Protein AF-A0A559TT51-F1 (afdb_monomer_lite)

Foldseek 3Di:
DDLCLPPPVNLLVLLLVLLVVLLPDPVLVVLVVVLPPQDDSVNLSVVCSVCVVVLLVQLVVLSVLLSQLVVLVVVVVVVVVVVVVDDDDDDDDDDDDDDDDDPPPPPPVVPVVPVVPPDDDDDPDDDRPDSVVSVVSSSVCSNPVGSNVSSSVVSVVRVVVVVVVVVVVVPDDPPPDDD

Secondary structure (DSSP, 8-state):
-------HHHHHHHHHHHHHHHHTSHHHHHHHHHTTTT--HHHHHHHHHHTHHHHHHTTHHHHHHHHHHHHHHHHHHHHHHHHHH--S---------------TTS-SSGGGGTGGG-S-----S-----HHHHHHHHHHHIIIIIIHHHHHHHHHHHHHHHHHHHHHHHSPPP-----

pLDDT: mean 78.16, std 20.3, range [36.91, 98.31]

Structure (mmCIF, N/CA/C/O backbone):
data_AF-A0A559TT51-F1
#
_entry.id   AF-A0A559TT51-F1
#
loop_
_atom_site.group_PDB
_atom_site.id
_atom_site.type_symbol
_atom_site.label_atom_id
_atom_site.label_alt_id
_atom_site.label_comp_id
_atom_site.label_asym_id
_atom_site.label_entity_id
_atom_site.label_seq_id
_atom_site.pdbx_PDB_ins_code
_atom_site.Cartn_x
_atom_site.Cartn_y
_atom_site.Cartn_z
_atom_site.occupancy
_atom_site.B_iso_or_equiv
_atom_site.auth_seq_id
_atom_site.auth_comp_id
_atom_site.auth_asym_id
_atom_site.auth_atom_id
_atom_site.pdbx_PDB_model_num
ATOM 1 N N . MET A 1 1 ? 18.971 -18.697 -19.018 1.00 36.91 1 MET A N 1
ATOM 2 C CA . MET A 1 1 ? 19.198 -17.467 -18.229 1.00 36.91 1 MET A CA 1
ATOM 3 C C . MET A 1 1 ? 17.839 -16.832 -17.984 1.00 36.91 1 MET A C 1
ATOM 5 O O . MET A 1 1 ? 17.031 -16.783 -18.902 1.00 36.91 1 MET A O 1
ATOM 9 N N . THR A 1 2 ? 17.516 -16.545 -16.729 1.00 42.34 2 THR A N 1
ATOM 10 C CA . THR A 1 2 ? 16.145 -16.339 -16.246 1.00 42.34 2 THR A CA 1
ATOM 11 C C . THR A 1 2 ? 15.664 -14.924 -16.568 1.00 42.34 2 THR A C 1
ATOM 13 O O . THR A 1 2 ? 16.212 -13.962 -16.047 1.00 42.34 2 THR A O 1
ATOM 16 N N . ARG A 1 3 ? 14.637 -14.827 -17.421 1.00 48.62 3 ARG A N 1
ATOM 17 C CA . ARG A 1 3 ? 13.826 -13.634 -17.720 1.00 48.62 3 ARG A CA 1
ATOM 18 C C . ARG A 1 3 ? 13.416 -12.950 -16.415 1.00 48.62 3 ARG A C 1
ATOM 20 O O . ARG A 1 3 ? 12.519 -13.449 -15.735 1.00 48.62 3 ARG A O 1
ATOM 27 N N . ALA A 1 4 ? 14.065 -11.862 -16.021 1.00 52.34 4 ALA A N 1
ATOM 28 C CA . ALA A 1 4 ? 13.957 -11.385 -14.648 1.00 52.34 4 ALA A CA 1
ATOM 29 C C . ALA A 1 4 ? 12.873 -10.318 -14.499 1.00 52.34 4 ALA A C 1
ATOM 31 O O . ALA A 1 4 ? 13.119 -9.261 -13.933 1.00 52.34 4 ALA A O 1
ATOM 32 N N . GLY A 1 5 ? 11.640 -10.662 -14.921 1.00 57.91 5 GLY A N 1
ATOM 33 C CA . GLY A 1 5 ? 10.394 -10.242 -14.252 1.00 57.91 5 GLY A CA 1
ATOM 34 C C . GLY A 1 5 ? 10.605 -10.052 -12.745 1.00 57.91 5 GLY A C 1
ATOM 35 O O . GLY A 1 5 ? 11.325 -10.892 -12.200 1.00 57.91 5 GLY A O 1
ATOM 36 N N . PRO A 1 6 ? 10.024 -9.058 -12.025 1.00 60.56 6 PRO A N 1
ATOM 37 C CA . PRO A 1 6 ? 10.197 -9.073 -10.597 1.00 60.56 6 PRO A CA 1
ATOM 38 C C . PRO A 1 6 ? 9.433 -10.306 -10.151 1.00 60.56 6 PRO A C 1
ATOM 40 O O . PRO A 1 6 ? 8.234 -10.469 -10.399 1.00 60.56 6 PRO A O 1
ATOM 43 N N . SER A 1 7 ? 10.188 -11.258 -9.636 1.00 70.00 7 SER A N 1
ATOM 44 C CA . SER A 1 7 ? 9.620 -12.517 -9.211 1.00 70.00 7 SER A CA 1
ATOM 45 C C . SER A 1 7 ? 8.587 -12.222 -8.114 1.00 70.00 7 SER A C 1
ATOM 47 O O . SER A 1 7 ? 8.662 -11.190 -7.444 1.00 70.00 7 SER A O 1
ATOM 49 N N . VAL A 1 8 ? 7.607 -13.105 -7.903 1.00 77.12 8 VAL A N 1
ATOM 50 C CA . VAL A 1 8 ? 6.688 -12.984 -6.753 1.00 77.12 8 VAL A CA 1
ATOM 51 C C . VAL A 1 8 ? 7.449 -12.681 -5.437 1.00 77.12 8 VAL A C 1
ATOM 53 O O . VAL A 1 8 ? 6.980 -11.829 -4.680 1.00 77.12 8 VAL A O 1
ATOM 56 N N . PRO A 1 9 ? 8.645 -13.263 -5.190 1.00 83.88 9 PRO A N 1
ATOM 57 C CA . PRO A 1 9 ? 9.550 -12.835 -4.120 1.00 83.88 9 PRO A CA 1
ATOM 58 C C . PRO A 1 9 ? 9.958 -11.355 -4.143 1.00 83.88 9 PRO A C 1
ATOM 60 O O . PRO A 1 9 ? 9.898 -10.700 -3.107 1.00 83.88 9 PRO A O 1
ATOM 63 N N . GLU A 1 10 ? 10.346 -10.796 -5.291 1.00 85.50 10 GLU A N 1
ATOM 64 C CA . GLU A 1 10 ? 10.719 -9.378 -5.392 1.00 85.50 10 GLU A CA 1
ATOM 65 C C . GLU A 1 10 ? 9.527 -8.461 -5.098 1.00 85.50 10 GLU A C 1
ATOM 67 O O . GLU A 1 10 ? 9.652 -7.520 -4.312 1.00 85.50 10 GLU A O 1
ATOM 72 N N . THR A 1 11 ? 8.354 -8.752 -5.670 1.00 89.69 11 THR A N 1
ATOM 73 C CA . THR A 1 11 ? 7.130 -7.996 -5.367 1.00 89.69 11 THR A CA 1
ATOM 74 C C . THR A 1 11 ? 6.783 -8.076 -3.881 1.00 89.69 11 THR A C 1
ATOM 76 O O . THR A 1 11 ? 6.366 -7.074 -3.307 1.00 89.69 11 THR A O 1
ATOM 79 N N . ALA A 1 12 ? 6.993 -9.228 -3.236 1.00 92.19 12 ALA A N 1
ATOM 80 C CA . ALA A 1 12 ? 6.783 -9.377 -1.800 1.00 92.19 12 ALA A CA 1
ATOM 81 C C . ALA A 1 12 ? 7.750 -8.512 -0.975 1.00 92.19 12 ALA A C 1
ATOM 83 O O . ALA A 1 12 ? 7.300 -7.822 -0.068 1.00 92.19 12 ALA A O 1
ATOM 84 N N . VAL A 1 13 ? 9.042 -8.485 -1.313 1.00 94.62 13 VAL A N 1
ATOM 85 C CA . VAL A 1 13 ? 10.039 -7.658 -0.606 1.00 94.62 13 VAL A CA 1
ATOM 86 C C . VAL A 1 13 ? 9.738 -6.166 -0.750 1.00 94.62 13 VAL A C 1
ATOM 88 O O . VAL A 1 13 ? 9.800 -5.422 0.228 1.00 94.62 13 VAL A O 1
ATOM 91 N N . VAL A 1 14 ? 9.386 -5.718 -1.958 1.00 95.31 14 VAL A N 1
ATOM 92 C CA . VAL A 1 14 ? 8.978 -4.325 -2.195 1.00 95.31 14 VAL A CA 1
ATOM 93 C C . VAL A 1 14 ? 7.721 -3.991 -1.400 1.00 95.31 14 VAL A C 1
ATOM 95 O O . VAL A 1 14 ? 7.678 -2.959 -0.736 1.00 95.31 14 VAL A O 1
ATOM 98 N N . PHE A 1 15 ? 6.726 -4.877 -1.422 1.00 96.94 15 PHE A N 1
ATOM 99 C CA . PHE A 1 15 ? 5.490 -4.698 -0.673 1.00 96.94 15 PHE A CA 1
ATOM 100 C C . PHE A 1 15 ? 5.734 -4.576 0.835 1.00 96.94 15 PHE A C 1
ATOM 102 O O . PHE A 1 15 ? 5.225 -3.639 1.435 1.00 96.94 15 PHE A O 1
ATOM 109 N N . GLU A 1 16 ? 6.519 -5.472 1.442 1.00 96.94 16 GLU A N 1
ATOM 110 C CA . GLU A 1 16 ? 6.824 -5.423 2.882 1.00 96.94 16 GLU A CA 1
ATOM 111 C C . GLU A 1 16 ? 7.526 -4.114 3.259 1.00 96.94 16 GLU A C 1
ATOM 113 O O . GLU A 1 16 ? 7.123 -3.457 4.214 1.00 96.94 16 GLU A O 1
ATOM 118 N N . ARG A 1 17 ? 8.508 -3.673 2.459 1.00 97.62 17 ARG A N 1
ATOM 119 C CA . ARG A 1 17 ? 9.187 -2.387 2.678 1.00 97.62 17 ARG A CA 1
ATOM 120 C C . ARG A 1 17 ? 8.209 -1.211 2.635 1.00 97.62 17 ARG A C 1
ATOM 122 O O . ARG A 1 17 ? 8.264 -0.336 3.495 1.00 97.62 17 ARG A O 1
ATOM 129 N N . LEU A 1 18 ? 7.332 -1.169 1.632 1.00 98.19 18 LEU A N 1
ATOM 130 C CA . LEU A 1 18 ? 6.350 -0.090 1.488 1.00 98.19 18 LEU A CA 1
ATOM 131 C C . LEU A 1 18 ? 5.264 -0.155 2.568 1.00 98.19 18 LEU A C 1
ATOM 133 O O . LEU A 1 18 ? 4.805 0.885 3.030 1.00 98.19 18 LEU A O 1
ATOM 137 N N . LEU A 1 19 ? 4.882 -1.356 3.005 1.00 98.31 19 LEU A N 1
ATOM 138 C CA . LEU A 1 19 ? 3.991 -1.562 4.142 1.00 98.31 19 LEU A CA 1
ATOM 139 C C . LEU A 1 19 ? 4.618 -1.020 5.427 1.00 98.31 19 LEU A C 1
ATOM 141 O O . LEU A 1 19 ? 3.962 -0.279 6.153 1.00 98.31 19 LEU A O 1
ATOM 145 N N . ASP A 1 20 ? 5.889 -1.323 5.681 1.00 98.12 20 ASP A N 1
ATOM 146 C CA . ASP A 1 20 ? 6.625 -0.789 6.826 1.00 98.12 20 ASP A CA 1
ATOM 147 C C . ASP A 1 20 ? 6.741 0.732 6.783 1.00 98.12 20 ASP A C 1
ATOM 149 O O . ASP A 1 20 ? 6.520 1.404 7.793 1.00 98.12 20 ASP A O 1
ATOM 153 N N . GLN A 1 21 ? 7.023 1.293 5.610 1.00 98.19 21 GLN A N 1
ATOM 154 C CA . GLN A 1 21 ? 7.020 2.737 5.407 1.00 98.19 21 GLN A CA 1
ATOM 155 C C . GLN A 1 21 ? 5.638 3.343 5.699 1.00 98.19 21 GLN A C 1
ATOM 157 O O . GLN A 1 21 ? 5.543 4.326 6.431 1.00 98.19 21 GLN A O 1
ATOM 162 N N . ALA A 1 22 ? 4.563 2.747 5.179 1.00 97.94 22 ALA A N 1
ATOM 163 C CA . ALA A 1 22 ? 3.201 3.233 5.377 1.00 97.94 22 ALA A CA 1
ATOM 164 C C . ALA A 1 22 ? 2.750 3.140 6.841 1.00 97.94 22 ALA A C 1
ATOM 166 O O . ALA A 1 22 ? 2.156 4.086 7.355 1.00 97.94 22 ALA A O 1
ATOM 167 N N . LEU A 1 23 ? 3.073 2.047 7.539 1.00 97.31 23 LEU A N 1
ATOM 168 C CA . LEU A 1 23 ? 2.764 1.871 8.962 1.00 97.31 23 LEU A CA 1
ATOM 169 C C . LEU A 1 23 ? 3.494 2.885 9.858 1.00 97.31 23 LEU A C 1
ATOM 171 O O . LEU A 1 23 ? 3.036 3.147 10.965 1.00 97.31 23 LEU A O 1
ATOM 175 N N . ASN A 1 24 ? 4.614 3.448 9.393 1.00 97.00 24 ASN A N 1
ATOM 176 C CA . ASN A 1 24 ? 5.348 4.527 10.062 1.00 97.00 24 ASN A CA 1
ATOM 177 C C . ASN A 1 24 ? 4.957 5.933 9.578 1.00 97.00 24 ASN A C 1
ATOM 179 O O . ASN A 1 24 ? 5.563 6.911 10.008 1.00 97.00 24 ASN A O 1
ATOM 183 N N . SER A 1 25 ? 3.989 6.061 8.668 1.00 97.12 25 SER A N 1
ATOM 184 C CA . SER A 1 25 ? 3.572 7.377 8.185 1.00 97.12 25 SER A CA 1
ATOM 185 C C . SER A 1 25 ? 2.752 8.120 9.251 1.00 97.12 25 SER A C 1
ATOM 187 O O . SER A 1 25 ? 1.924 7.486 9.912 1.00 97.12 25 SER A O 1
ATOM 189 N N . PRO A 1 26 ? 2.903 9.454 9.389 1.00 97.00 26 PRO A N 1
ATOM 190 C CA . PRO A 1 26 ? 2.134 10.244 10.355 1.00 97.00 26 PRO A CA 1
ATOM 191 C C . PRO A 1 26 ? 0.627 10.013 10.235 1.00 97.00 26 PRO A C 1
ATOM 193 O O . PRO A 1 26 ? -0.044 9.770 11.223 1.00 97.00 26 PRO A O 1
ATOM 196 N N . GLN A 1 27 ? 0.111 9.941 9.007 1.00 95.38 27 GLN A N 1
ATOM 197 C CA . GLN A 1 27 ? -1.311 9.718 8.755 1.00 95.38 27 GLN A CA 1
ATOM 198 C C . GLN A 1 27 ? -1.831 8.383 9.318 1.00 95.38 27 GLN A C 1
ATOM 200 O O . GLN A 1 27 ? -2.961 8.320 9.806 1.00 95.38 27 GLN A O 1
ATOM 205 N N . VAL A 1 28 ? -1.041 7.306 9.229 1.00 95.44 28 VAL A N 1
ATOM 206 C CA . VAL A 1 28 ? -1.424 5.991 9.768 1.00 95.44 28 VAL A CA 1
ATOM 207 C C . VAL A 1 28 ? -1.233 5.947 11.281 1.00 95.44 28 VAL A C 1
ATOM 209 O O . VAL A 1 28 ? -2.073 5.367 11.964 1.00 95.44 28 VAL A O 1
ATOM 212 N N . LEU A 1 29 ? -0.189 6.591 11.809 1.00 95.06 29 LEU A N 1
ATOM 213 C CA . LEU A 1 29 ? 0.032 6.716 13.252 1.00 95.06 29 LEU A CA 1
ATOM 214 C C . LEU A 1 29 ? -1.100 7.514 13.918 1.00 95.06 29 LEU A C 1
ATOM 216 O O . LEU A 1 29 ? -1.740 6.999 14.827 1.00 95.06 29 LEU A O 1
ATOM 220 N N . ASP A 1 30 ? -1.476 8.669 13.368 1.00 95.12 30 ASP A N 1
ATOM 221 C CA . ASP A 1 30 ? -2.605 9.477 13.848 1.00 95.12 30 ASP A CA 1
ATOM 222 C C . ASP A 1 30 ? -3.940 8.709 13.789 1.00 95.12 30 ASP A C 1
ATOM 224 O O . ASP A 1 30 ? -4.875 8.965 14.551 1.00 95.12 30 ASP A O 1
ATOM 228 N N . ALA A 1 31 ? -4.084 7.787 12.832 1.00 94.06 31 ALA A N 1
ATOM 229 C CA . ALA A 1 31 ? -5.260 6.931 12.724 1.00 94.06 31 ALA A CA 1
ATOM 230 C C . ALA A 1 31 ? -5.264 5.788 13.745 1.00 94.06 31 ALA A C 1
ATOM 232 O O . ALA A 1 31 ? -6.337 5.443 14.239 1.00 94.06 31 ALA A O 1
ATOM 233 N N . LEU A 1 32 ? -4.095 5.225 14.057 1.00 94.50 32 LEU A N 1
ATOM 234 C CA . LEU A 1 32 ? -3.918 4.231 15.114 1.00 94.50 32 LEU A CA 1
ATOM 235 C C . LEU A 1 32 ? -4.169 4.843 16.493 1.00 94.50 32 LEU A C 1
ATOM 237 O O . LEU A 1 32 ? -4.915 4.249 17.263 1.00 94.50 32 LEU A O 1
ATOM 241 N N . ASP A 1 33 ? -3.667 6.050 16.757 1.00 93.06 33 ASP A N 1
ATOM 242 C CA . ASP A 1 33 ? -3.903 6.768 18.017 1.00 93.06 33 ASP A CA 1
ATOM 243 C C . ASP A 1 33 ? -5.399 7.047 18.227 1.00 93.06 33 ASP A C 1
ATOM 245 O O . ASP A 1 33 ? -5.954 6.819 19.299 1.00 93.06 33 ASP A O 1
ATOM 249 N N . ARG A 1 34 ? -6.124 7.439 17.171 1.00 89.69 34 ARG A N 1
ATOM 250 C CA . ARG A 1 34 ? -7.595 7.573 17.228 1.00 89.69 34 ARG A CA 1
ATOM 251 C C . ARG A 1 34 ? -8.329 6.245 17.426 1.00 89.69 34 ARG A C 1
ATOM 253 O O . ARG A 1 34 ? -9.494 6.255 17.824 1.00 89.69 34 ARG A O 1
ATOM 260 N N . ALA A 1 35 ? -7.690 5.132 17.082 1.00 88.81 35 ALA A N 1
ATOM 261 C CA . ALA A 1 35 ? -8.213 3.775 17.202 1.00 88.81 35 ALA A CA 1
ATOM 262 C C . ALA A 1 35 ? -7.628 3.011 18.395 1.00 88.81 35 ALA A C 1
ATOM 264 O O . ALA A 1 35 ? -7.743 1.781 18.436 1.00 88.81 35 ALA A O 1
ATOM 265 N N . GLU A 1 36 ? -7.034 3.721 19.358 1.00 85.38 36 GLU A N 1
ATOM 266 C CA . GLU A 1 36 ? -6.439 3.136 20.554 1.00 85.38 36 GLU A CA 1
ATOM 267 C C . GLU A 1 36 ? -7.412 2.154 21.233 1.00 85.38 36 GLU A C 1
ATOM 269 O O . GLU A 1 36 ? -8.604 2.424 21.404 1.00 85.38 36 GLU A O 1
ATOM 274 N N . GLY A 1 37 ? -6.910 0.957 21.552 1.00 80.62 37 GLY A N 1
ATOM 275 C CA . GLY A 1 37 ? -7.690 -0.135 22.145 1.00 80.62 37 GLY A CA 1
ATOM 276 C C . GLY A 1 37 ? -8.565 -0.941 21.171 1.00 80.62 37 GLY A C 1
ATOM 277 O O . GLY A 1 37 ? -9.049 -2.005 21.549 1.00 80.62 37 GLY A O 1
ATOM 278 N N . VAL A 1 38 ? -8.742 -0.497 19.920 1.00 86.00 38 VAL A N 1
ATOM 279 C CA . VAL A 1 38 ? -9.569 -1.179 18.899 1.00 86.00 38 VAL A CA 1
ATOM 280 C C . VAL A 1 38 ? -8.719 -1.915 17.860 1.00 86.00 38 VAL A C 1
ATOM 282 O O . VAL A 1 38 ? -9.100 -2.982 17.369 1.00 86.00 38 VAL A O 1
ATOM 285 N N . ALA A 1 39 ? -7.566 -1.353 17.499 1.00 86.62 39 ALA A N 1
ATOM 286 C CA . ALA A 1 39 ? -6.670 -1.922 16.503 1.00 86.62 39 ALA A CA 1
ATOM 287 C C . ALA A 1 39 ? -5.209 -1.764 16.924 1.00 86.62 39 ALA A C 1
ATOM 289 O O . ALA A 1 39 ? -4.789 -0.689 17.334 1.00 86.62 39 ALA A O 1
ATOM 290 N N . ASP A 1 40 ? -4.435 -2.835 16.761 1.00 89.19 40 ASP A N 1
ATOM 291 C CA . ASP A 1 40 ? -2.988 -2.814 16.952 1.00 89.19 40 ASP A CA 1
ATOM 292 C C . ASP A 1 40 ? -2.258 -2.798 15.599 1.00 89.19 40 ASP A C 1
ATOM 294 O O . ASP A 1 40 ? -2.727 -3.356 14.595 1.00 89.19 40 ASP A O 1
ATOM 298 N N . ARG A 1 41 ? -1.081 -2.174 15.581 1.00 93.25 41 ARG A N 1
ATOM 299 C CA . ARG A 1 41 ? -0.219 -2.045 14.408 1.00 93.25 41 ARG A CA 1
ATOM 300 C C . ARG A 1 41 ? 0.194 -3.409 13.856 1.00 93.25 41 ARG A C 1
ATOM 302 O O . ARG A 1 41 ? 0.178 -3.593 12.638 1.00 93.25 41 ARG A O 1
ATOM 309 N N . GLU A 1 42 ? 0.501 -4.376 14.719 1.00 93.69 42 GLU A N 1
ATOM 310 C CA . GLU A 1 42 ? 0.910 -5.719 14.287 1.00 93.69 42 GLU A CA 1
ATOM 311 C C . GLU A 1 42 ? -0.253 -6.492 13.649 1.00 93.69 42 GLU A C 1
ATOM 313 O O . GLU A 1 42 ? -0.103 -7.173 12.627 1.00 93.69 42 GLU A O 1
ATOM 318 N N . GLN A 1 43 ? -1.466 -6.313 14.178 1.00 92.94 43 GLN A N 1
ATOM 319 C CA . GLN A 1 43 ? -2.670 -6.868 13.558 1.00 92.94 43 GLN A CA 1
ATOM 320 C C . GLN A 1 43 ? -2.924 -6.257 12.177 1.00 92.94 43 GLN A C 1
ATOM 322 O O . GLN A 1 43 ? -3.334 -6.962 11.247 1.00 92.94 43 GLN A O 1
ATOM 327 N N . LEU A 1 44 ? -2.690 -4.951 12.031 1.00 95.62 44 LEU A N 1
ATOM 328 C CA . LEU A 1 44 ? -2.842 -4.255 10.760 1.00 95.62 44 LEU A CA 1
ATOM 329 C C . LEU A 1 44 ? -1.800 -4.730 9.736 1.00 95.62 44 LEU A C 1
ATOM 331 O O . LEU A 1 44 ? -2.178 -5.046 8.603 1.00 95.62 44 LEU A O 1
ATOM 335 N N . ARG A 1 45 ? -0.536 -4.902 10.155 1.00 97.06 45 ARG A N 1
ATOM 336 C CA . ARG A 1 45 ? 0.527 -5.524 9.348 1.00 97.06 45 ARG A CA 1
ATOM 337 C C . ARG A 1 45 ? 0.102 -6.908 8.868 1.00 97.06 45 ARG A C 1
ATOM 339 O O . ARG A 1 45 ? 0.044 -7.151 7.665 1.00 97.06 45 ARG A O 1
ATOM 346 N N . THR A 1 46 ? -0.281 -7.791 9.790 1.00 96.56 46 THR A N 1
ATOM 347 C CA . THR A 1 46 ? -0.702 -9.166 9.478 1.00 96.56 46 THR A CA 1
ATOM 348 C C . THR A 1 46 ? -1.836 -9.196 8.453 1.00 96.56 46 THR A C 1
ATOM 350 O O . THR A 1 46 ? -1.823 -9.993 7.511 1.00 96.56 46 THR A O 1
ATOM 353 N N . ARG A 1 47 ? -2.832 -8.317 8.606 1.00 96.06 47 ARG A N 1
ATOM 354 C CA . ARG A 1 47 ? -3.952 -8.212 7.662 1.00 96.06 47 ARG A CA 1
ATOM 355 C C . ARG A 1 47 ? -3.500 -7.739 6.283 1.00 96.06 47 ARG A C 1
ATOM 357 O O . ARG A 1 47 ? -3.942 -8.319 5.295 1.00 96.06 47 ARG A O 1
ATOM 364 N N . ALA A 1 48 ? -2.622 -6.742 6.209 1.00 97.69 48 ALA A N 1
ATOM 365 C CA . ALA A 1 48 ? -2.082 -6.252 4.943 1.00 97.69 48 ALA A CA 1
ATOM 366 C C . ALA A 1 48 ? -1.255 -7.325 4.218 1.00 97.69 48 ALA A C 1
ATOM 368 O O . ALA A 1 48 ? -1.475 -7.558 3.031 1.00 97.69 48 ALA A O 1
ATOM 369 N N . VAL A 1 49 ? -0.390 -8.054 4.932 1.00 97.44 49 VAL A N 1
ATOM 370 C CA . VAL A 1 49 ? 0.402 -9.161 4.363 1.00 97.44 49 VAL A CA 1
ATOM 371 C C . VAL A 1 49 ? -0.499 -10.258 3.792 1.00 97.44 49 VAL A C 1
ATOM 373 O O . VAL A 1 49 ? -0.275 -10.725 2.674 1.00 97.44 49 VAL A O 1
ATOM 376 N N . ARG A 1 50 ? -1.572 -10.630 4.503 1.00 96.62 50 ARG A N 1
ATOM 377 C CA . ARG A 1 50 ? -2.568 -11.597 4.002 1.00 96.62 50 ARG A CA 1
ATOM 378 C C . ARG A 1 50 ? -3.331 -11.086 2.777 1.00 96.62 50 ARG A C 1
ATOM 380 O O . ARG A 1 50 ? -3.683 -11.879 1.910 1.00 96.62 50 ARG A O 1
ATOM 387 N N . ALA A 1 51 ? -3.569 -9.779 2.690 1.00 97.00 51 ALA A N 1
ATOM 388 C CA . ALA A 1 51 ? -4.273 -9.139 1.580 1.00 97.00 51 ALA A CA 1
ATOM 389 C C . ALA A 1 51 ? -3.362 -8.746 0.402 1.00 97.00 51 ALA A C 1
ATOM 391 O O . ALA A 1 51 ? -3.860 -8.198 -0.582 1.00 97.00 51 ALA A O 1
ATOM 392 N N . ARG A 1 52 ? -2.051 -9.034 0.463 1.00 96.19 52 ARG A N 1
ATOM 393 C CA . ARG A 1 52 ? -1.041 -8.566 -0.503 1.00 96.19 52 ARG A CA 1
ATOM 394 C C . ARG A 1 52 ? -1.473 -8.714 -1.959 1.00 96.19 52 ARG A C 1
ATOM 396 O O . ARG A 1 52 ? -1.365 -7.753 -2.707 1.00 96.19 52 ARG A O 1
ATOM 403 N N . THR A 1 53 ? -1.996 -9.875 -2.351 1.00 94.06 53 THR A N 1
ATOM 404 C CA . THR A 1 53 ? -2.427 -10.138 -3.736 1.00 94.06 53 THR A CA 1
ATOM 405 C C . THR A 1 53 ? -3.528 -9.184 -4.202 1.00 94.06 53 THR A C 1
ATOM 407 O O . THR A 1 53 ? -3.506 -8.737 -5.344 1.00 94.06 53 THR A O 1
ATOM 410 N N . ALA A 1 54 ? -4.479 -8.845 -3.328 1.00 94.25 54 ALA A N 1
ATOM 411 C CA . ALA A 1 54 ? -5.542 -7.896 -3.651 1.00 94.25 54 ALA A CA 1
ATOM 412 C C . ALA A 1 54 ? -5.004 -6.460 -3.734 1.00 94.25 54 ALA A C 1
ATOM 414 O O . ALA A 1 54 ? -5.371 -5.715 -4.640 1.00 94.25 54 ALA A O 1
ATOM 415 N N . ILE A 1 55 ? -4.094 -6.090 -2.825 1.00 95.12 55 ILE A N 1
ATOM 416 C CA . ILE A 1 55 ? -3.484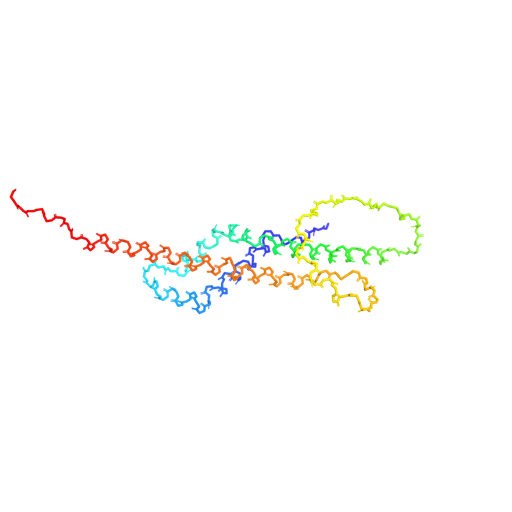 -4.755 -2.790 1.00 95.12 55 ILE A CA 1
ATOM 417 C C . ILE A 1 55 ? -2.624 -4.525 -4.041 1.00 95.12 55 ILE A C 1
ATOM 419 O O . ILE A 1 55 ? -2.764 -3.503 -4.706 1.00 95.12 55 ILE A O 1
ATOM 423 N N . THR A 1 56 ? -1.767 -5.479 -4.418 1.00 94.50 56 THR A N 1
ATOM 424 C CA . THR A 1 56 ? -0.899 -5.329 -5.597 1.00 94.50 56 THR A CA 1
ATOM 425 C C . THR A 1 56 ? -1.676 -5.376 -6.912 1.00 94.50 56 THR A C 1
ATOM 427 O O . THR A 1 56 ? -1.276 -4.718 -7.871 1.00 94.50 56 THR A O 1
ATOM 430 N N . ALA A 1 57 ? -2.811 -6.082 -6.966 1.00 91.00 57 ALA A N 1
ATOM 431 C CA . ALA A 1 57 ? -3.682 -6.092 -8.141 1.00 91.00 57 ALA A CA 1
ATOM 432 C C . ALA A 1 57 ? -4.261 -4.701 -8.468 1.00 91.00 57 ALA A C 1
ATOM 434 O O . ALA A 1 57 ? -4.503 -4.402 -9.641 1.00 91.00 57 ALA A O 1
ATOM 435 N N . ALA A 1 58 ? -4.426 -3.823 -7.472 1.00 93.44 58 ALA A N 1
ATOM 436 C CA . ALA A 1 58 ? -4.957 -2.471 -7.669 1.00 93.44 58 ALA A CA 1
ATOM 437 C C . ALA A 1 58 ? -4.056 -1.570 -8.539 1.00 93.44 58 ALA A C 1
ATOM 439 O O . ALA A 1 58 ? -4.541 -0.609 -9.132 1.00 93.44 58 ALA A O 1
ATOM 440 N N . VAL A 1 59 ? -2.763 -1.897 -8.645 1.00 95.25 59 VAL A N 1
ATOM 441 C CA . VAL A 1 59 ? -1.750 -1.143 -9.412 1.00 95.25 59 VAL A CA 1
ATOM 442 C C . VAL A 1 59 ? -1.174 -1.969 -10.562 1.00 95.25 59 VAL A C 1
ATOM 444 O O . VAL A 1 59 ? -0.001 -1.869 -10.928 1.00 95.25 59 VAL A O 1
ATOM 447 N N . THR A 1 60 ? -2.010 -2.851 -11.124 1.00 93.44 60 THR A N 1
ATOM 448 C CA . THR A 1 60 ? -1.604 -3.738 -12.220 1.00 93.44 60 THR A CA 1
ATOM 449 C C . THR A 1 60 ? -1.090 -2.943 -13.420 1.00 93.44 60 THR A C 1
ATOM 451 O O . THR A 1 60 ? -0.130 -3.372 -14.049 1.00 93.44 60 THR A O 1
ATOM 454 N N . VAL A 1 61 ? -1.690 -1.794 -13.742 1.00 93.00 61 VAL A N 1
ATOM 455 C CA . VAL A 1 61 ? -1.301 -0.994 -14.916 1.00 93.00 61 VAL A CA 1
ATOM 456 C C . VAL A 1 61 ? 0.149 -0.524 -14.793 1.00 93.00 61 VAL A C 1
ATOM 458 O O . VAL A 1 61 ? 0.957 -0.783 -15.682 1.00 93.00 61 VAL A O 1
ATOM 461 N N . GLU A 1 62 ? 0.500 0.074 -13.660 1.00 94.44 62 GLU A N 1
ATOM 462 C CA . GLU A 1 62 ? 1.834 0.599 -13.376 1.00 94.44 62 GLU A CA 1
ATOM 463 C C . GLU A 1 62 ? 2.864 -0.532 -13.282 1.00 94.44 62 GLU A C 1
ATOM 465 O O . GLU A 1 62 ? 3.983 -0.420 -13.784 1.00 94.44 62 GLU A O 1
ATOM 470 N N . TYR A 1 63 ? 2.465 -1.673 -12.712 1.00 91.50 63 TYR A N 1
ATOM 471 C CA . TYR A 1 63 ? 3.300 -2.867 -12.706 1.00 91.50 63 TYR A CA 1
ATOM 472 C C . TYR A 1 63 ? 3.617 -3.342 -14.133 1.00 91.50 63 TYR A C 1
ATOM 474 O O . TYR A 1 63 ? 4.779 -3.599 -14.440 1.00 91.50 63 TYR A O 1
ATOM 482 N N . GLN A 1 64 ? 2.628 -3.399 -15.034 1.00 91.25 64 GLN A N 1
ATOM 483 C CA . GLN A 1 64 ? 2.847 -3.784 -16.437 1.00 91.25 64 GLN A CA 1
ATOM 484 C C . GLN A 1 64 ? 3.772 -2.807 -17.177 1.00 91.25 64 GLN A C 1
ATOM 486 O O . GLN A 1 64 ? 4.577 -3.233 -18.009 1.00 91.25 64 GLN A O 1
ATOM 491 N N . GLU A 1 65 ? 3.699 -1.510 -16.873 1.00 91.69 65 GLU A N 1
ATOM 492 C CA . GLU A 1 65 ? 4.611 -0.506 -17.431 1.00 91.69 65 GLU A CA 1
ATOM 493 C C . GLU A 1 65 ? 6.053 -0.717 -16.959 1.00 91.69 65 GLU A C 1
ATOM 495 O O . GLU A 1 65 ? 6.971 -0.717 -17.783 1.00 91.69 65 GLU A O 1
ATOM 500 N N . TYR A 1 66 ? 6.253 -1.008 -15.671 1.00 91.25 66 TYR A N 1
ATOM 501 C CA . TYR A 1 66 ? 7.556 -1.411 -15.142 1.00 91.25 66 TYR A CA 1
ATOM 502 C C . TYR A 1 66 ? 8.088 -2.688 -15.814 1.00 91.25 66 TYR A C 1
ATOM 504 O O . TYR A 1 66 ? 9.254 -2.737 -16.220 1.00 91.25 66 TYR A O 1
ATOM 512 N N . LEU A 1 67 ? 7.240 -3.709 -16.005 1.00 90.75 67 LEU A N 1
ATOM 513 C CA . LEU A 1 67 ? 7.638 -4.935 -16.707 1.00 90.75 67 LEU A CA 1
ATOM 514 C C . LEU A 1 67 ? 8.075 -4.655 -18.145 1.00 90.75 67 LEU A C 1
ATOM 516 O O . LEU A 1 67 ? 9.090 -5.198 -18.590 1.00 90.75 67 LEU A O 1
ATOM 520 N N . ARG A 1 68 ? 7.325 -3.804 -18.857 1.00 89.25 68 ARG A N 1
ATOM 521 C CA . ARG A 1 68 ? 7.635 -3.408 -20.232 1.00 89.25 68 ARG A CA 1
ATOM 522 C C . ARG A 1 68 ? 8.981 -2.694 -20.296 1.00 89.25 68 ARG A C 1
ATOM 524 O O . ARG A 1 68 ? 9.817 -3.085 -21.109 1.00 89.25 68 ARG A O 1
ATOM 531 N N . ALA A 1 69 ? 9.205 -1.712 -19.424 1.00 89.50 69 ALA A N 1
ATOM 532 C CA . ALA A 1 69 ? 10.464 -0.979 -19.356 1.00 89.50 69 ALA A CA 1
ATOM 533 C C . ALA A 1 69 ? 11.651 -1.924 -19.137 1.00 89.50 69 ALA A C 1
ATOM 535 O O . ALA A 1 69 ? 12.623 -1.889 -19.890 1.00 89.50 69 ALA A O 1
ATOM 536 N N . ARG A 1 70 ? 11.552 -2.841 -18.165 1.00 87.62 70 ARG A N 1
ATOM 537 C CA . ARG A 1 70 ? 12.644 -3.786 -17.910 1.00 87.62 70 ARG A CA 1
ATOM 538 C C . ARG A 1 70 ? 12.887 -4.733 -19.084 1.00 87.62 70 ARG A C 1
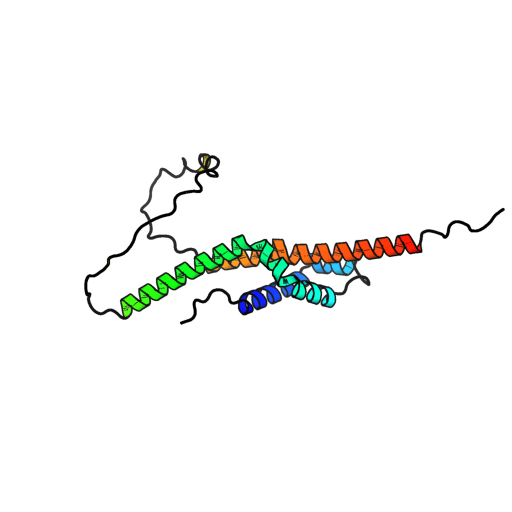ATOM 540 O O . ARG A 1 70 ? 14.039 -4.957 -19.432 1.00 87.62 70 ARG A O 1
ATOM 547 N N . SER A 1 71 ? 11.836 -5.257 -19.718 1.00 87.44 71 SER A N 1
ATOM 548 C CA . SER A 1 71 ? 12.008 -6.154 -20.870 1.00 87.44 71 SER A CA 1
ATOM 549 C C . SER A 1 71 ? 12.738 -5.483 -22.039 1.00 87.44 71 SER A C 1
ATOM 551 O O . SER A 1 71 ? 13.532 -6.128 -22.719 1.00 87.44 71 SER A O 1
ATOM 553 N N . ALA A 1 72 ? 12.526 -4.176 -22.235 1.00 86.94 72 ALA A N 1
ATOM 554 C CA . ALA A 1 72 ? 13.252 -3.402 -23.235 1.00 86.94 72 ALA A CA 1
ATOM 555 C C . ALA A 1 72 ? 14.744 -3.273 -22.878 1.00 86.94 72 ALA A C 1
ATOM 557 O O . ALA A 1 72 ? 15.597 -3.456 -23.743 1.00 86.94 72 ALA A O 1
ATOM 558 N N . ALA A 1 73 ? 15.071 -3.027 -21.605 1.00 83.94 73 ALA A N 1
ATOM 559 C CA . ALA A 1 73 ? 16.458 -2.940 -21.141 1.00 83.94 73 ALA A CA 1
ATOM 560 C C . ALA A 1 73 ? 17.209 -4.287 -21.203 1.00 83.94 73 ALA A C 1
ATOM 562 O O . ALA A 1 73 ? 18.397 -4.322 -21.536 1.00 83.94 73 ALA A O 1
ATOM 563 N N . GLU A 1 74 ? 16.520 -5.397 -20.920 1.00 83.56 74 GLU A N 1
ATOM 564 C CA . GLU A 1 74 ? 17.059 -6.754 -21.087 1.00 83.56 74 GLU A CA 1
ATOM 565 C C . GLU A 1 74 ? 17.380 -7.038 -22.563 1.00 83.56 74 GLU A C 1
ATOM 567 O O . GLU A 1 74 ? 18.500 -7.437 -22.872 1.00 83.56 74 GLU A O 1
ATOM 572 N N . GLY A 1 75 ? 16.459 -6.731 -23.486 1.00 78.94 75 GLY A N 1
ATOM 573 C CA . GLY A 1 75 ? 16.682 -6.920 -24.925 1.00 78.94 75 GLY A CA 1
ATOM 574 C C . GLY A 1 75 ? 17.881 -6.131 -25.464 1.00 78.94 75 GLY A C 1
ATOM 575 O O . GLY A 1 75 ? 18.691 -6.670 -26.215 1.00 78.94 75 GLY A O 1
ATOM 576 N N . VAL A 1 76 ? 18.057 -4.881 -25.022 1.00 81.12 76 VAL A N 1
ATOM 577 C CA . VAL A 1 76 ? 19.230 -4.062 -25.386 1.00 81.12 76 VAL A CA 1
ATOM 578 C C . VAL A 1 76 ? 20.534 -4.687 -24.874 1.00 81.12 76 VAL A C 1
ATOM 580 O O . VAL A 1 76 ? 21.552 -4.669 -25.573 1.00 81.12 76 VAL A O 1
ATOM 583 N N . SER A 1 77 ? 20.513 -5.261 -23.669 1.00 75.25 77 SER A N 1
ATOM 584 C CA . SER A 1 77 ? 21.678 -5.918 -23.065 1.00 75.25 77 SER A CA 1
ATOM 585 C C . SER A 1 77 ? 22.056 -7.204 -23.806 1.00 75.25 77 SER A C 1
ATOM 587 O O . SER A 1 77 ? 23.235 -7.405 -24.108 1.00 75.25 77 SER A O 1
ATOM 589 N N . ASP A 1 78 ? 21.066 -8.027 -24.160 1.00 74.75 78 ASP A N 1
ATOM 590 C CA . ASP A 1 78 ? 21.250 -9.264 -24.927 1.00 74.75 78 ASP A CA 1
ATOM 591 C C . ASP A 1 78 ? 21.796 -8.979 -26.331 1.00 74.75 78 ASP A C 1
ATOM 593 O O . ASP A 1 78 ? 22.766 -9.606 -26.763 1.00 74.75 78 ASP A O 1
ATOM 597 N N . GLU A 1 79 ? 21.251 -7.979 -27.033 1.00 69.94 79 GLU A N 1
ATOM 598 C CA . GLU A 1 79 ? 21.784 -7.565 -28.332 1.00 69.94 79 GLU A CA 1
ATOM 599 C C . GLU A 1 79 ? 23.225 -7.042 -28.224 1.00 69.94 79 GLU A C 1
ATOM 601 O O . GLU A 1 79 ? 24.066 -7.340 -29.073 1.00 69.94 79 GLU A O 1
ATOM 606 N N . ALA A 1 80 ? 23.547 -6.256 -27.192 1.00 70.88 80 ALA A N 1
ATOM 607 C CA . ALA A 1 80 ? 24.909 -5.775 -26.970 1.00 70.88 80 ALA A CA 1
ATOM 608 C C . ALA A 1 80 ? 25.883 -6.922 -26.642 1.00 70.88 80 ALA A C 1
ATOM 610 O O . ALA A 1 80 ? 27.048 -6.873 -27.046 1.00 70.88 80 ALA A O 1
ATOM 611 N N . ALA A 1 81 ? 25.434 -7.955 -25.927 1.00 69.81 81 ALA A N 1
ATOM 612 C CA . ALA A 1 81 ? 26.214 -9.164 -25.673 1.00 69.81 81 ALA A CA 1
ATOM 613 C C . ALA A 1 81 ? 26.437 -9.972 -26.963 1.00 69.81 81 ALA A C 1
ATOM 615 O O . ALA A 1 81 ? 27.573 -10.350 -27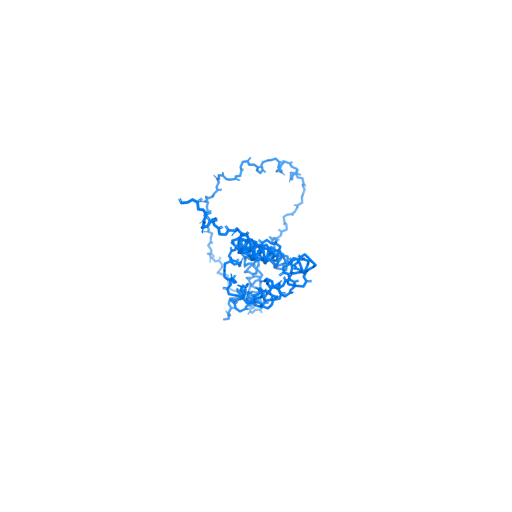.251 1.00 69.81 81 ALA A O 1
ATOM 616 N N . ALA A 1 82 ? 25.399 -10.147 -27.788 1.00 71.25 82 ALA A N 1
ATOM 617 C CA . ALA A 1 82 ? 25.496 -10.810 -29.088 1.00 71.25 82 ALA A CA 1
ATOM 618 C C . ALA A 1 82 ? 26.459 -10.080 -30.043 1.00 71.25 82 ALA A C 1
ATOM 620 O O . ALA A 1 82 ? 27.296 -10.719 -30.678 1.00 71.25 82 ALA A O 1
ATOM 621 N N . ARG A 1 83 ? 26.417 -8.738 -30.085 1.00 71.75 83 ARG A N 1
ATOM 622 C CA . ARG A 1 83 ? 27.369 -7.917 -30.861 1.00 71.75 83 ARG A CA 1
ATOM 623 C C . ARG A 1 83 ? 28.817 -8.084 -30.389 1.00 71.75 83 ARG A C 1
ATOM 625 O O . ARG A 1 83 ? 29.712 -8.097 -31.221 1.00 71.75 83 ARG A O 1
ATOM 632 N N . ARG A 1 84 ? 29.064 -8.224 -29.079 1.00 70.38 84 ARG A N 1
ATOM 633 C CA . ARG A 1 84 ? 30.417 -8.485 -28.541 1.00 70.38 84 ARG A CA 1
ATOM 634 C C . ARG A 1 84 ? 30.908 -9.906 -28.823 1.00 70.38 84 ARG A C 1
ATOM 636 O O . ARG A 1 84 ? 32.111 -10.105 -28.943 1.00 70.38 84 ARG A O 1
ATOM 643 N N . ALA A 1 85 ? 29.998 -10.874 -28.911 1.00 73.75 85 ALA A N 1
ATOM 644 C CA . ALA A 1 85 ? 30.319 -12.265 -29.225 1.00 73.75 85 ALA A CA 1
ATOM 645 C C . ALA A 1 85 ? 30.538 -12.514 -30.733 1.00 73.75 85 ALA A C 1
ATOM 647 O O . ALA A 1 85 ? 31.146 -13.516 -31.105 1.00 73.75 85 ALA A O 1
ATOM 648 N N . GLY A 1 86 ? 30.061 -11.615 -31.601 1.00 58.66 86 GLY A N 1
ATOM 649 C CA . GLY A 1 86 ? 30.203 -11.710 -33.052 1.00 58.66 86 GLY A CA 1
ATOM 650 C C . GLY A 1 86 ? 31.429 -10.972 -33.595 1.00 58.66 86 GLY A C 1
ATOM 651 O O . GLY A 1 86 ? 31.402 -9.755 -33.756 1.00 58.66 86 GLY A O 1
ATOM 652 N N . GLY A 1 87 ? 32.473 -11.720 -33.969 1.00 65.25 87 GLY A N 1
ATOM 653 C CA . GLY A 1 87 ? 33.421 -11.287 -35.010 1.00 65.25 87 GLY A CA 1
ATOM 654 C C . GLY A 1 87 ? 32.718 -11.116 -36.374 1.00 65.25 87 GLY A C 1
ATOM 655 O O . GLY A 1 87 ? 31.552 -11.496 -36.505 1.00 65.25 87 GLY A O 1
ATOM 656 N N . PRO A 1 88 ? 33.368 -10.529 -37.399 1.00 48.41 88 PRO A N 1
ATOM 657 C CA . PRO A 1 88 ? 32.678 -9.986 -38.570 1.00 48.41 88 PRO A CA 1
ATOM 658 C C . PRO A 1 88 ? 31.854 -11.022 -39.368 1.00 48.41 88 PRO A C 1
ATOM 660 O O . PRO A 1 88 ? 32.392 -11.874 -40.063 1.00 48.41 88 PRO A O 1
ATOM 663 N N . LEU A 1 89 ? 30.532 -10.860 -39.222 1.00 48.69 89 LEU A N 1
ATOM 664 C CA . LEU A 1 89 ? 29.377 -11.008 -40.125 1.00 48.69 89 LEU A CA 1
ATOM 665 C C . LEU A 1 89 ? 29.265 -12.223 -41.067 1.00 48.69 89 LEU A C 1
ATOM 667 O O . LEU A 1 89 ? 29.888 -12.286 -42.122 1.00 48.69 89 LEU A O 1
ATOM 671 N N . SER A 1 90 ? 28.256 -13.057 -40.790 1.00 45.34 90 SER A N 1
ATOM 672 C CA . SER A 1 90 ? 27.451 -13.699 -41.839 1.00 45.34 90 SER A CA 1
ATOM 673 C C . SER A 1 90 ? 26.143 -12.904 -42.023 1.00 45.34 90 SER A C 1
ATOM 675 O O . SER A 1 90 ? 25.440 -12.678 -41.033 1.00 45.34 90 SER A O 1
ATOM 677 N N . PRO A 1 91 ? 25.802 -12.430 -43.238 1.00 48.31 91 PRO A N 1
ATOM 678 C CA . PRO A 1 91 ? 24.608 -11.629 -43.479 1.00 48.31 91 PRO A CA 1
ATOM 679 C C . PRO A 1 91 ? 23.388 -12.533 -43.691 1.00 48.31 91 PRO A C 1
ATOM 681 O O . PRO A 1 91 ? 23.088 -12.954 -44.804 1.00 48.31 91 PRO A O 1
ATOM 684 N N . SER A 1 92 ? 22.644 -12.808 -42.624 1.00 42.94 92 SER A N 1
ATOM 685 C CA . SER A 1 92 ? 21.295 -13.373 -42.730 1.00 42.94 92 SER A CA 1
ATOM 686 C C . SER A 1 92 ? 20.385 -12.765 -41.666 1.00 42.94 92 SER A C 1
ATOM 688 O O . SER A 1 92 ? 19.958 -13.430 -40.727 1.00 42.94 92 SER A O 1
ATOM 690 N N . ALA A 1 93 ? 20.121 -11.465 -41.808 1.00 44.91 93 ALA A N 1
ATOM 691 C CA . ALA A 1 93 ? 19.054 -10.781 -41.091 1.00 44.91 93 ALA A CA 1
ATOM 692 C C . ALA A 1 93 ? 17.800 -10.792 -41.970 1.00 44.91 93 ALA A C 1
ATOM 694 O O . ALA A 1 93 ? 17.592 -9.923 -42.814 1.00 44.91 93 ALA A O 1
ATOM 695 N N . VAL A 1 94 ? 16.968 -11.804 -41.767 1.00 57.06 94 VAL A N 1
ATOM 696 C CA . VAL A 1 94 ? 15.560 -11.753 -42.145 1.00 57.06 94 VAL A CA 1
ATOM 697 C C . VAL A 1 94 ? 14.728 -12.176 -40.946 1.00 57.06 94 VAL A C 1
ATOM 699 O O . VAL A 1 94 ? 15.132 -13.063 -40.199 1.00 57.06 94 VAL A O 1
ATOM 702 N N . LEU A 1 95 ? 13.537 -11.572 -40.885 1.00 46.56 95 LEU A N 1
ATOM 703 C CA . LEU A 1 95 ? 12.346 -11.896 -40.087 1.00 46.56 95 LEU A CA 1
ATOM 704 C C . LEU A 1 95 ? 12.157 -11.001 -38.846 1.00 46.56 95 LEU A C 1
ATOM 706 O O . LEU A 1 95 ? 13.037 -10.898 -38.009 1.00 46.56 95 LEU A O 1
ATOM 710 N N . VAL A 1 96 ? 11.013 -10.353 -38.617 1.00 41.25 96 VAL A N 1
ATOM 711 C CA . VAL A 1 96 ? 9.736 -10.287 -39.347 1.00 41.25 96 VAL A CA 1
ATOM 712 C C . VAL A 1 96 ? 8.982 -9.064 -38.807 1.00 41.25 96 VAL A C 1
ATOM 714 O O . VAL A 1 96 ? 8.953 -8.827 -37.601 1.00 41.25 96 VAL A O 1
ATOM 717 N N . THR A 1 97 ? 8.376 -8.274 -39.688 1.00 47.53 97 THR A N 1
ATOM 718 C CA . THR A 1 97 ? 7.386 -7.246 -39.342 1.00 47.53 97 THR A CA 1
ATOM 719 C C . THR A 1 97 ? 5.980 -7.851 -39.245 1.00 47.53 97 THR A C 1
ATOM 721 O O . THR A 1 97 ? 5.669 -8.795 -39.966 1.00 47.53 97 THR A O 1
ATOM 724 N N . ALA A 1 98 ? 5.122 -7.171 -38.467 1.00 44.75 98 ALA A N 1
ATOM 725 C CA . ALA A 1 98 ? 3.642 -7.198 -38.462 1.00 44.75 98 ALA A CA 1
ATOM 726 C C . ALA A 1 98 ? 2.986 -8.122 -37.401 1.00 44.75 98 ALA A C 1
ATOM 728 O O . ALA A 1 98 ? 3.508 -9.178 -37.088 1.00 44.75 98 ALA A O 1
ATOM 729 N N . LEU A 1 99 ? 1.839 -7.822 -36.773 1.00 46.69 99 LEU A N 1
ATOM 730 C CA . LEU A 1 99 ? 0.830 -6.762 -36.910 1.00 46.69 99 LEU A CA 1
ATOM 731 C C . LEU A 1 99 ? -0.059 -6.785 -35.642 1.00 46.69 99 LEU A C 1
ATOM 733 O O . LEU A 1 99 ? -0.375 -7.869 -35.160 1.00 46.69 99 LEU A O 1
ATOM 737 N N . SER A 1 100 ? -0.553 -5.642 -35.156 1.00 42.91 100 SER A N 1
ATOM 738 C CA . SER A 1 100 ? -1.911 -5.545 -34.577 1.00 42.91 100 SER A CA 1
ATOM 739 C C . SER A 1 100 ? -2.338 -4.085 -34.468 1.00 42.91 100 SER A C 1
ATOM 741 O O . SER A 1 100 ? -2.145 -3.407 -33.460 1.00 42.91 100 SER A O 1
ATOM 743 N N . ALA A 1 101 ? -2.946 -3.602 -35.548 1.00 52.16 101 ALA A N 1
ATOM 744 C CA . ALA A 1 101 ? -3.911 -2.526 -35.451 1.00 52.16 101 ALA A CA 1
ATOM 745 C C . ALA A 1 101 ? -5.167 -3.078 -34.757 1.00 52.16 101 ALA A C 1
ATOM 747 O O . ALA A 1 101 ? -5.708 -4.090 -35.185 1.00 52.16 101 ALA A O 1
ATOM 748 N N . VAL A 1 102 ? -5.586 -2.425 -33.672 1.00 48.72 102 VAL A N 1
ATOM 749 C CA . VAL A 1 102 ? -6.953 -1.951 -33.374 1.00 48.72 102 VAL A CA 1
ATOM 750 C C . VAL A 1 102 ? -7.062 -1.735 -31.861 1.00 48.72 102 VAL A C 1
ATOM 752 O O . VAL A 1 102 ? -7.382 -2.621 -31.077 1.00 48.72 102 VAL A O 1
ATOM 755 N N . LYS A 1 103 ? -6.857 -0.480 -31.459 1.00 46.28 103 LYS A N 1
ATOM 756 C CA . LYS A 1 103 ? -7.783 0.197 -30.540 1.00 46.28 103 LYS A CA 1
ATOM 757 C C . LYS A 1 103 ? -7.853 1.688 -30.890 1.00 46.28 103 LYS A C 1
ATOM 759 O O . LYS A 1 103 ? -7.721 2.580 -30.055 1.00 46.28 103 LYS A O 1
ATOM 764 N N . ALA A 1 104 ? -8.056 1.948 -32.181 1.00 49.06 104 ALA A N 1
ATOM 765 C CA . AL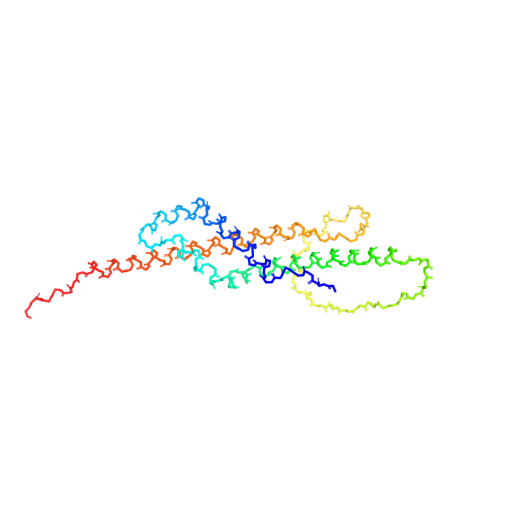A A 1 104 ? -8.467 3.241 -32.706 1.00 49.06 104 ALA A CA 1
ATOM 766 C C . ALA A 1 104 ? -9.943 3.480 -32.345 1.00 49.06 104 ALA A C 1
ATOM 768 O O . ALA A 1 104 ? -10.831 3.294 -33.162 1.00 49.06 104 ALA A O 1
ATOM 769 N N . ALA A 1 105 ? -10.202 3.825 -31.084 1.00 53.69 105 ALA A N 1
ATOM 770 C CA . ALA A 1 105 ? -11.480 4.405 -30.651 1.00 53.69 105 ALA A CA 1
ATOM 771 C C . ALA A 1 105 ? -11.367 5.253 -29.369 1.00 53.69 105 ALA A C 1
ATOM 773 O O . ALA A 1 105 ? -12.360 5.797 -28.910 1.00 53.69 105 ALA A O 1
ATOM 774 N N . TRP A 1 106 ? -10.173 5.400 -28.778 1.00 55.62 106 TRP A N 1
ATOM 775 C CA . TRP A 1 106 ? -9.959 6.202 -27.558 1.00 55.62 106 TRP A CA 1
ATOM 776 C C . TRP A 1 106 ? -9.063 7.425 -27.786 1.00 55.62 106 TRP A C 1
ATOM 778 O O . TRP A 1 106 ? -8.501 7.993 -26.855 1.00 55.62 106 TRP A O 1
ATOM 788 N N . ARG A 1 107 ? -8.897 7.843 -29.045 1.00 49.91 107 ARG A N 1
ATOM 789 C CA . ARG A 1 107 ? -7.939 8.891 -29.415 1.00 49.91 107 ARG A CA 1
ATOM 790 C C . ARG A 1 107 ? -8.557 10.028 -30.232 1.00 49.91 107 ARG A C 1
ATOM 792 O O . ARG A 1 107 ? -7.902 10.555 -31.119 1.00 49.91 107 ARG A O 1
ATOM 799 N N . TRP A 1 108 ? -9.782 10.443 -29.925 1.00 57.09 108 TRP A N 1
ATOM 800 C CA . TRP A 1 108 ? -10.296 11.732 -30.418 1.00 57.09 108 TRP A CA 1
ATOM 801 C C . TRP A 1 108 ? -10.156 12.878 -29.405 1.00 57.09 108 TRP A C 1
ATOM 803 O O . TRP A 1 108 ? -10.267 14.036 -29.779 1.00 57.09 108 TRP A O 1
ATOM 813 N N . VAL A 1 109 ? -9.741 12.594 -28.164 1.00 52.72 109 VAL A N 1
ATOM 814 C CA . VAL A 1 109 ? -9.423 13.639 -27.166 1.00 52.72 109 VAL A CA 1
ATOM 815 C C . VAL A 1 109 ? -7.940 14.071 -27.204 1.00 52.72 109 VAL A C 1
ATOM 817 O O . VAL A 1 109 ? -7.581 15.133 -26.709 1.00 52.72 109 VAL A O 1
ATOM 820 N N . ALA A 1 110 ? -7.050 13.324 -27.875 1.00 50.78 110 ALA A N 1
ATOM 821 C CA . ALA A 1 110 ? -5.620 13.670 -27.968 1.00 50.78 110 ALA A CA 1
ATOM 822 C C . ALA A 1 110 ? -5.263 14.651 -29.109 1.00 50.78 110 ALA A C 1
ATOM 824 O O . ALA A 1 110 ? -4.078 14.901 -29.342 1.00 50.78 110 ALA A O 1
ATOM 825 N N . VAL A 1 111 ? -6.248 15.172 -29.853 1.00 51.91 111 VAL A N 1
ATOM 826 C CA . VAL A 1 111 ? -6.000 16.047 -31.015 1.00 51.91 111 VAL A CA 1
ATOM 827 C C . VAL A 1 111 ? -5.657 17.489 -30.617 1.00 51.91 111 VAL A C 1
ATOM 829 O O . VAL A 1 111 ? -4.977 18.171 -31.366 1.00 51.91 111 VAL A O 1
ATOM 832 N N . ALA A 1 112 ? -5.987 17.926 -29.398 1.00 48.91 112 ALA A N 1
ATOM 833 C CA . ALA A 1 112 ? -5.680 19.289 -28.950 1.00 48.91 112 ALA A CA 1
ATOM 834 C C . ALA A 1 112 ? -4.226 19.493 -28.470 1.00 48.91 112 ALA A C 1
ATOM 836 O O . ALA A 1 112 ? -3.771 20.626 -28.348 1.00 48.91 112 ALA A O 1
ATOM 837 N N . ARG A 1 113 ? -3.461 18.419 -28.202 1.00 50.03 113 ARG A N 1
ATOM 838 C CA . ARG A 1 113 ? -2.025 18.539 -27.866 1.00 50.03 113 ARG A CA 1
ATOM 839 C C . ARG A 1 113 ? -1.090 18.331 -29.059 1.00 50.03 113 ARG A C 1
ATOM 841 O O . ARG A 1 113 ? 0.110 18.542 -28.911 1.00 50.03 113 ARG A O 1
ATOM 848 N N . ARG A 1 114 ? -1.605 17.891 -30.213 1.00 53.47 114 ARG A N 1
ATOM 849 C CA . ARG A 1 114 ? -0.769 17.471 -31.349 1.00 53.47 114 ARG A CA 1
ATOM 850 C C . ARG A 1 114 ? -0.294 18.628 -32.230 1.00 53.47 114 ARG A C 1
ATOM 852 O O . ARG A 1 114 ? 0.783 18.514 -32.800 1.00 53.47 114 ARG A O 1
ATOM 859 N N . ASP A 1 115 ? -1.006 19.751 -32.245 1.00 44.62 115 ASP A N 1
ATOM 860 C CA . ASP A 1 115 ? -0.641 20.882 -33.111 1.00 44.62 115 ASP A CA 1
ATOM 861 C C . ASP A 1 115 ? 0.531 21.725 -32.591 1.00 44.62 115 ASP A C 1
ATOM 863 O O . ASP A 1 115 ? 1.114 22.493 -33.348 1.00 44.62 115 ASP A O 1
ATOM 867 N N . ARG A 1 116 ? 0.960 21.556 -31.331 1.00 45.69 116 ARG A N 1
ATOM 868 C CA . ARG A 1 116 ? 2.130 22.282 -30.795 1.00 45.69 116 ARG A CA 1
ATOM 869 C C . ARG A 1 116 ? 3.476 21.585 -31.076 1.00 45.69 116 ARG A C 1
ATOM 871 O O . ARG A 1 116 ? 4.515 22.143 -30.752 1.00 45.69 116 ARG A O 1
ATOM 878 N N . ALA A 1 117 ? 3.480 20.393 -31.680 1.00 40.53 117 ALA A N 1
ATOM 879 C CA . ALA A 1 117 ? 4.694 19.598 -31.922 1.00 40.53 117 ALA A CA 1
ATOM 880 C C . ALA A 1 117 ? 5.095 19.493 -33.410 1.00 40.53 117 ALA A C 1
ATOM 882 O O . ALA A 1 117 ? 5.918 18.655 -33.769 1.00 40.53 117 ALA A O 1
ATOM 883 N N . ALA A 1 118 ? 4.533 20.331 -34.286 1.00 43.44 118 ALA A N 1
ATOM 884 C CA . ALA A 1 118 ? 5.040 20.518 -35.644 1.00 43.44 118 ALA A CA 1
ATOM 885 C C . ALA A 1 118 ? 6.131 21.598 -35.625 1.00 43.44 118 ALA A C 1
ATOM 887 O O . ALA A 1 118 ? 5.913 22.740 -36.018 1.00 43.44 118 ALA A O 1
ATOM 888 N N . GLY A 1 119 ? 7.299 21.251 -35.089 1.00 38.09 119 GLY A N 1
ATOM 889 C CA . GLY A 1 119 ? 8.418 22.179 -35.005 1.00 38.09 119 GLY A CA 1
ATOM 890 C C . GLY A 1 119 ? 9.670 21.537 -34.432 1.00 38.09 119 GLY A C 1
ATOM 891 O O . GLY A 1 119 ? 9.863 21.561 -33.225 1.00 38.09 119 GLY A O 1
ATOM 892 N N . ALA A 1 120 ? 10.521 21.065 -35.345 1.00 39.56 120 ALA A N 1
ATOM 893 C CA . ALA A 1 120 ? 11.948 20.793 -35.175 1.00 39.56 120 ALA A CA 1
ATOM 894 C C . ALA A 1 120 ? 12.379 19.547 -34.376 1.00 39.56 120 ALA A C 1
ATOM 896 O O . ALA A 1 120 ? 11.957 19.306 -33.251 1.00 39.56 120 ALA A O 1
ATOM 897 N N . GLY A 1 121 ? 13.355 18.843 -34.959 1.00 38.38 121 GLY A N 1
ATOM 898 C CA . GLY A 1 121 ? 14.315 18.028 -34.220 1.00 38.38 121 GLY A CA 1
ATOM 899 C C . GLY A 1 121 ? 14.284 16.550 -34.573 1.00 38.38 121 GLY A C 1
ATOM 900 O O . GLY A 1 121 ? 13.358 15.845 -34.197 1.00 38.38 121 GLY A O 1
ATOM 901 N N . ASP A 1 122 ? 15.310 16.139 -35.312 1.00 41.62 122 ASP A N 1
ATOM 902 C CA . ASP A 1 122 ? 15.971 14.831 -35.329 1.00 41.62 122 ASP A CA 1
ATOM 903 C C . ASP A 1 122 ? 15.333 13.721 -34.469 1.00 41.62 122 ASP A C 1
ATOM 905 O O . ASP A 1 122 ? 15.182 13.856 -33.256 1.00 41.62 122 ASP A O 1
ATOM 909 N N . THR A 1 123 ? 14.966 12.602 -35.094 1.00 42.00 123 THR A N 1
ATOM 910 C CA . THR A 1 123 ? 14.405 11.448 -34.374 1.00 42.00 123 THR A CA 1
ATOM 911 C C . THR A 1 123 ? 15.530 10.769 -33.590 1.00 42.00 123 THR A C 1
ATOM 913 O O . THR A 1 123 ? 16.402 10.173 -34.227 1.00 42.00 123 THR A O 1
ATOM 916 N N . PRO A 1 124 ? 15.544 10.784 -32.243 1.00 44.28 124 PRO A N 1
ATOM 917 C CA . PRO A 1 124 ? 16.505 9.982 -31.508 1.00 44.28 124 PRO A CA 1
ATOM 918 C C . PRO A 1 124 ? 16.101 8.517 -31.671 1.00 44.28 124 PRO A C 1
ATOM 920 O O . PRO A 1 124 ? 14.911 8.183 -31.652 1.00 44.28 124 PRO A O 1
ATOM 923 N N . ALA A 1 125 ? 17.086 7.634 -31.824 1.00 44.75 125 ALA A N 1
ATOM 924 C CA . ALA A 1 125 ? 16.901 6.200 -31.642 1.00 44.75 125 ALA A CA 1
ATOM 925 C C . ALA A 1 125 ? 16.016 5.948 -30.404 1.00 44.75 125 ALA A C 1
ATOM 927 O O . ALA A 1 125 ? 16.241 6.559 -29.362 1.00 44.75 125 ALA A O 1
ATOM 928 N N . GLY A 1 126 ? 14.977 5.123 -30.572 1.00 48.12 126 GLY A N 1
ATOM 929 C CA . GLY A 1 126 ? 13.836 5.011 -29.662 1.00 48.12 126 GLY A CA 1
ATOM 930 C C . GLY A 1 126 ? 14.194 5.077 -28.178 1.00 48.12 126 GLY A C 1
ATOM 931 O O . GLY A 1 126 ? 15.036 4.320 -27.703 1.00 48.12 126 GLY A O 1
ATOM 932 N N . ASP A 1 127 ? 13.527 5.984 -27.467 1.00 60.50 127 ASP A N 1
ATOM 933 C CA . ASP A 1 127 ? 13.706 6.218 -26.036 1.00 60.50 127 ASP A CA 1
ATOM 934 C C . ASP A 1 127 ? 13.388 4.918 -25.277 1.00 60.50 127 ASP A C 1
ATOM 936 O O . ASP A 1 127 ? 12.226 4.513 -25.150 1.00 60.50 127 ASP A O 1
ATOM 940 N N . VAL A 1 128 ? 14.428 4.189 -24.863 1.00 62.88 128 VAL A N 1
ATOM 941 C CA . VAL A 1 128 ? 14.269 2.990 -24.036 1.00 62.88 128 VAL A CA 1
ATOM 942 C C . VAL A 1 128 ? 13.586 3.454 -22.750 1.00 62.88 128 VAL A C 1
ATOM 944 O O . VAL A 1 128 ? 14.128 4.333 -22.079 1.00 62.88 128 VAL A O 1
ATOM 947 N N . PRO A 1 129 ? 12.412 2.908 -22.382 1.00 68.06 129 PRO A N 1
ATOM 948 C CA . PRO A 1 129 ? 11.709 3.378 -21.200 1.00 68.06 129 PRO A CA 1
ATOM 949 C C . PRO A 1 129 ? 12.600 3.212 -19.967 1.00 68.06 129 PRO A C 1
ATOM 951 O O . PRO A 1 129 ? 13.094 2.113 -19.707 1.00 68.06 129 PRO A O 1
ATOM 954 N N . ASP A 1 130 ? 12.794 4.291 -19.208 1.00 85.88 130 ASP A N 1
ATOM 955 C CA . ASP A 1 130 ? 13.636 4.266 -18.015 1.00 85.88 130 ASP A CA 1
ATOM 956 C C . ASP A 1 130 ? 13.041 3.313 -16.965 1.00 85.88 130 ASP A C 1
ATOM 958 O O . ASP A 1 130 ? 12.024 3.596 -16.323 1.00 85.88 130 ASP A O 1
ATOM 962 N N . VAL A 1 131 ? 13.698 2.161 -16.795 1.00 89.62 131 VAL A N 1
ATOM 963 C CA . VAL A 1 131 ? 13.323 1.110 -15.839 1.00 89.62 131 VAL A CA 1
ATOM 964 C C . VAL A 1 131 ? 13.235 1.663 -14.424 1.00 89.62 131 VAL A C 1
ATOM 966 O O . VAL A 1 131 ? 12.336 1.272 -13.678 1.00 89.62 131 VAL A O 1
ATOM 969 N N . LYS A 1 132 ? 14.144 2.572 -14.050 1.00 89.62 132 LYS A N 1
ATOM 970 C CA . LYS A 1 132 ? 14.172 3.174 -12.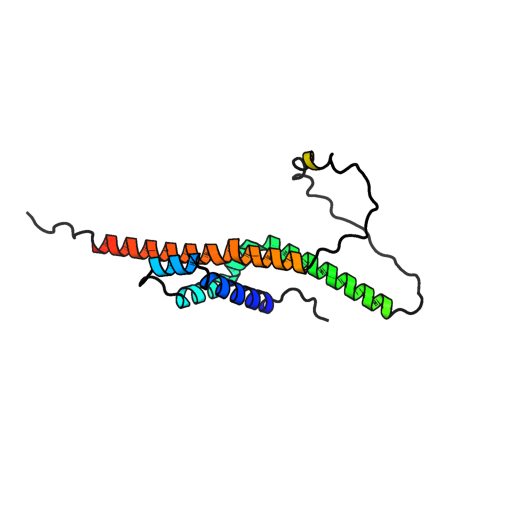719 1.00 89.62 132 LYS A CA 1
ATOM 971 C C . LYS A 1 132 ? 12.933 4.037 -12.513 1.00 89.62 132 LYS A C 1
ATOM 973 O O . LYS A 1 132 ? 12.210 3.828 -11.545 1.00 89.62 132 LYS A O 1
ATOM 978 N N . ARG A 1 133 ? 12.629 4.924 -13.461 1.00 91.38 133 ARG A N 1
ATOM 979 C CA . ARG A 1 133 ? 11.431 5.773 -13.408 1.00 91.38 133 ARG A CA 1
ATOM 980 C C . ARG A 1 133 ? 10.138 4.956 -13.385 1.00 91.38 133 ARG A C 1
ATOM 982 O O . ARG A 1 133 ? 9.219 5.262 -12.625 1.00 91.38 133 ARG A O 1
ATOM 989 N N . ALA A 1 134 ? 10.050 3.914 -14.212 1.00 92.69 134 ALA A N 1
ATOM 990 C CA . ALA A 1 134 ? 8.883 3.037 -14.244 1.00 92.69 134 ALA A CA 1
ATOM 991 C C . ALA A 1 134 ? 8.716 2.280 -12.915 1.00 92.69 134 ALA A C 1
ATOM 993 O O . ALA A 1 134 ? 7.602 2.157 -12.406 1.00 92.69 134 ALA A O 1
ATOM 994 N N . ARG A 1 135 ? 9.828 1.839 -12.309 1.00 93.00 135 ARG A N 1
ATOM 995 C CA . ARG A 1 135 ? 9.837 1.234 -10.973 1.00 93.00 135 ARG A CA 1
ATOM 996 C C . ARG A 1 135 ? 9.354 2.213 -9.907 1.00 93.00 135 ARG A C 1
ATOM 998 O O . ARG A 1 135 ? 8.482 1.854 -9.129 1.00 93.00 135 ARG A O 1
ATOM 1005 N N . GLU A 1 136 ? 9.887 3.431 -9.883 1.00 95.56 136 GLU A N 1
ATOM 1006 C CA . GLU A 1 136 ? 9.485 4.478 -8.934 1.00 95.56 136 GLU A CA 1
ATOM 1007 C C . GLU A 1 136 ? 7.993 4.805 -9.061 1.00 95.56 136 GLU A C 1
ATOM 1009 O O . GLU A 1 136 ? 7.297 4.906 -8.056 1.00 95.56 136 GLU A O 1
ATOM 1014 N N . THR A 1 137 ? 7.481 4.886 -10.291 1.00 96.69 137 THR A N 1
ATOM 1015 C CA . THR A 1 137 ? 6.052 5.117 -10.560 1.00 96.69 137 THR A CA 1
ATOM 1016 C C . THR A 1 137 ? 5.187 3.990 -9.992 1.00 96.69 137 THR A C 1
ATOM 1018 O O . THR A 1 137 ? 4.176 4.250 -9.340 1.00 96.69 137 THR A O 1
ATOM 1021 N N . TRP A 1 138 ? 5.595 2.735 -10.199 1.00 95.75 138 TRP A N 1
ATOM 1022 C CA . TRP A 1 138 ? 4.905 1.575 -9.639 1.00 95.75 138 TRP A CA 1
ATOM 1023 C C . TRP A 1 138 ? 4.964 1.536 -8.106 1.00 95.75 138 TRP A C 1
ATOM 1025 O O . TRP A 1 138 ? 3.933 1.325 -7.469 1.00 95.75 138 TRP A O 1
ATOM 1035 N N . GLU A 1 139 ? 6.136 1.759 -7.505 1.00 97.44 139 GLU A N 1
ATOM 1036 C CA . GLU A 1 139 ? 6.300 1.756 -6.046 1.00 97.44 139 GLU A CA 1
ATOM 1037 C C . GLU A 1 139 ? 5.488 2.881 -5.386 1.00 97.44 139 GLU A C 1
ATOM 1039 O O . GLU A 1 139 ? 4.820 2.644 -4.378 1.00 97.44 139 GLU A O 1
ATOM 1044 N N . LEU A 1 140 ? 5.467 4.075 -5.989 1.00 97.69 140 LEU A N 1
ATOM 1045 C CA . LEU A 1 140 ? 4.659 5.198 -5.518 1.00 97.69 140 LEU A CA 1
ATOM 1046 C C . LEU A 1 140 ? 3.160 4.893 -5.611 1.00 97.69 140 LEU A C 1
ATOM 1048 O O . LEU A 1 140 ? 2.433 5.083 -4.638 1.00 97.69 140 LEU A O 1
ATOM 1052 N N . ALA A 1 141 ? 2.694 4.355 -6.743 1.00 97.81 141 ALA A N 1
ATOM 1053 C CA . ALA A 1 141 ? 1.299 3.954 -6.897 1.00 97.81 141 ALA A CA 1
ATOM 1054 C C . ALA A 1 141 ? 0.906 2.883 -5.869 1.00 97.81 141 ALA A C 1
ATOM 1056 O O . ALA A 1 141 ? -0.162 2.968 -5.261 1.00 97.81 141 ALA A O 1
ATOM 1057 N N . LEU A 1 142 ? 1.773 1.892 -5.641 1.00 97.56 142 LEU A N 1
ATOM 1058 C CA . LEU A 1 142 ? 1.546 0.843 -4.651 1.00 97.56 142 LEU A CA 1
ATOM 1059 C C . LEU A 1 142 ? 1.429 1.428 -3.238 1.00 97.56 142 LEU A C 1
ATOM 1061 O O . LEU A 1 142 ? 0.546 1.021 -2.486 1.00 97.56 142 LEU A O 1
ATOM 1065 N N . LEU A 1 143 ? 2.265 2.404 -2.886 1.00 98.31 143 LEU A N 1
ATOM 1066 C CA . LEU A 1 143 ? 2.211 3.069 -1.588 1.00 98.31 143 LEU A CA 1
ATOM 1067 C C . LEU A 1 143 ? 0.947 3.930 -1.427 1.00 98.31 143 LEU A C 1
ATOM 1069 O O . LEU A 1 143 ? 0.160 3.703 -0.506 1.00 98.31 143 LEU A O 1
ATOM 1073 N N . GLU A 1 144 ? 0.746 4.899 -2.322 1.00 97.12 144 GLU A N 1
ATOM 1074 C CA . GLU A 1 144 ? -0.250 5.968 -2.166 1.00 97.12 144 GLU A CA 1
ATOM 1075 C C . GLU A 1 144 ? -1.671 5.532 -2.521 1.00 97.12 144 GLU A C 1
ATOM 1077 O O . GLU A 1 144 ? -2.634 5.994 -1.912 1.00 97.12 144 GLU A O 1
ATOM 1082 N N . ARG A 1 145 ? -1.825 4.648 -3.512 1.00 97.00 145 ARG A N 1
ATOM 1083 C CA . ARG A 1 145 ? -3.145 4.267 -4.041 1.00 97.00 145 ARG A CA 1
ATOM 1084 C C . ARG A 1 145 ? -3.618 2.900 -3.577 1.00 97.00 145 ARG A C 1
ATOM 1086 O O . ARG A 1 145 ? -4.800 2.606 -3.734 1.00 97.00 145 ARG A O 1
ATOM 1093 N N . ALA A 1 146 ? -2.736 2.075 -3.016 1.00 97.62 146 ALA A N 1
ATOM 1094 C CA . ALA A 1 146 ? -3.095 0.727 -2.594 1.00 97.62 146 ALA A CA 1
ATOM 1095 C C . ALA A 1 146 ? -2.826 0.481 -1.103 1.00 97.62 146 ALA A C 1
ATOM 1097 O O . ALA A 1 146 ? -3.773 0.229 -0.360 1.00 97.62 146 ALA A O 1
ATOM 1098 N N . VAL A 1 147 ? -1.578 0.590 -0.636 1.00 98.31 147 VAL A N 1
ATOM 1099 C CA . VAL A 1 147 ? -1.214 0.274 0.757 1.00 98.31 147 VAL A CA 1
ATOM 1100 C C . VAL A 1 147 ? -1.847 1.259 1.740 1.00 98.31 147 VAL A C 1
ATOM 1102 O O . VAL A 1 147 ? -2.594 0.827 2.615 1.00 98.31 147 VAL A O 1
ATOM 1105 N N . VAL A 1 148 ? -1.600 2.567 1.606 1.00 97.94 148 VAL A N 1
ATOM 1106 C CA . VAL A 1 148 ? -2.136 3.569 2.548 1.00 97.94 148 VAL A CA 1
ATOM 1107 C C . VAL A 1 148 ? -3.673 3.547 2.596 1.00 97.94 148 VAL A C 1
ATOM 1109 O O . VAL A 1 148 ? -4.217 3.429 3.698 1.00 97.94 148 VAL A O 1
ATOM 1112 N N . PRO A 1 149 ? -4.403 3.555 1.460 1.00 97.69 149 PRO A N 1
ATOM 1113 C CA . PRO A 1 149 ? -5.862 3.463 1.477 1.00 97.69 149 PRO A CA 1
ATOM 1114 C C . PRO A 1 149 ? -6.379 2.168 2.109 1.00 97.69 149 PRO A C 1
ATOM 1116 O O . PRO A 1 149 ? -7.364 2.202 2.844 1.00 97.69 149 PRO A O 1
ATOM 1119 N N . PHE A 1 150 ? -5.703 1.035 1.885 1.00 97.88 150 PHE A N 1
ATOM 1120 C CA . PHE A 1 150 ? -6.059 -0.221 2.543 1.00 97.88 150 PHE A CA 1
ATOM 1121 C C . PHE A 1 150 ? -5.917 -0.119 4.067 1.00 97.88 150 PHE A C 1
ATOM 1123 O O . PHE A 1 150 ? -6.833 -0.503 4.793 1.00 97.88 150 PHE A O 1
ATOM 1130 N N . LEU A 1 151 ? -4.796 0.412 4.565 1.00 97.81 151 LEU A N 1
ATOM 1131 C CA . LEU A 1 151 ? -4.550 0.546 6.004 1.00 97.81 151 LEU A CA 1
ATOM 1132 C C . LEU A 1 151 ? -5.599 1.444 6.670 1.00 97.81 151 LEU A C 1
ATOM 1134 O O . LEU A 1 151 ? -6.197 1.050 7.672 1.00 97.81 151 LEU A O 1
ATOM 1138 N N . LEU A 1 152 ? -5.866 2.612 6.083 1.00 97.19 152 LEU A N 1
ATOM 1139 C CA . LEU A 1 152 ? -6.844 3.564 6.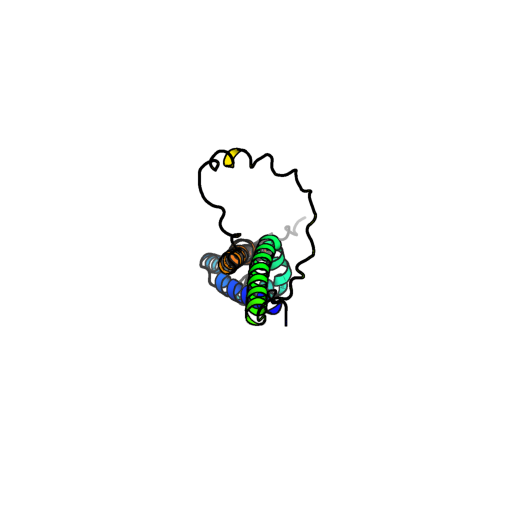610 1.00 97.19 152 LEU A CA 1
ATOM 1140 C C . LEU A 1 152 ? -8.268 3.007 6.559 1.00 97.19 152 LEU A C 1
ATOM 1142 O O . LEU A 1 152 ? -8.977 3.081 7.560 1.00 97.19 152 LEU A O 1
ATOM 1146 N N . GLY A 1 153 ? -8.657 2.374 5.449 1.00 96.31 153 GLY A N 1
ATOM 1147 C CA . GLY A 1 153 ? -9.968 1.737 5.327 1.00 96.31 153 GLY A CA 1
ATOM 1148 C C . GLY A 1 153 ? -10.170 0.613 6.347 1.00 96.31 153 GLY A C 1
ATOM 1149 O O . GLY A 1 153 ? -11.246 0.483 6.926 1.00 96.31 153 GLY A O 1
ATOM 1150 N N . ARG A 1 154 ? -9.126 -0.172 6.647 1.00 96.12 154 ARG A N 1
ATOM 1151 C CA . ARG A 1 154 ? -9.198 -1.217 7.682 1.00 96.12 154 ARG A CA 1
ATOM 1152 C C . ARG A 1 154 ? -9.308 -0.648 9.093 1.00 96.12 154 ARG A C 1
ATOM 1154 O O . ARG A 1 154 ? -10.011 -1.243 9.905 1.00 96.12 154 ARG A O 1
ATOM 1161 N N . LEU A 1 155 ? -8.640 0.463 9.396 1.00 96.19 155 LEU A N 1
ATOM 1162 C CA . LEU A 1 155 ? -8.793 1.149 10.684 1.00 96.19 155 LEU A CA 1
ATOM 1163 C C . LEU A 1 155 ? -10.194 1.743 10.833 1.00 96.19 155 LEU A C 1
ATOM 1165 O O . LEU A 1 155 ? -10.829 1.562 11.869 1.00 96.19 155 LEU A O 1
ATOM 1169 N N . GLU A 1 156 ? -10.712 2.381 9.785 1.00 95.25 156 GLU A N 1
ATOM 1170 C CA . GLU A 1 156 ? -12.073 2.913 9.769 1.00 95.25 156 GLU A CA 1
ATOM 1171 C C . GLU A 1 156 ? -13.114 1.808 9.979 1.00 95.25 156 GLU A C 1
ATOM 1173 O O . GLU A 1 156 ? -13.979 1.934 10.841 1.00 95.25 156 GLU A O 1
ATOM 1178 N N . GLU A 1 157 ? -12.994 0.680 9.277 1.00 94.31 157 GLU A N 1
ATOM 1179 C CA . GLU A 1 157 ? -13.890 -0.467 9.447 1.00 94.31 157 GLU A CA 1
ATOM 1180 C C . GLU A 1 157 ? -13.909 -0.989 10.895 1.00 94.31 157 GLU A C 1
ATOM 1182 O O . GLU A 1 157 ? -14.955 -1.394 11.403 1.00 94.31 157 GLU A O 1
ATOM 1187 N N . LEU A 1 158 ? -12.760 -0.990 11.575 1.00 92.94 158 LEU A N 1
ATOM 1188 C CA . LEU A 1 158 ? -12.660 -1.408 12.976 1.00 92.94 158 LEU A CA 1
ATOM 1189 C C . LEU A 1 158 ? -13.299 -0.387 13.918 1.00 92.94 158 LEU A C 1
ATOM 1191 O O . LEU A 1 158 ? -14.063 -0.766 14.803 1.00 92.94 158 LEU A O 1
ATOM 1195 N N . LEU A 1 159 ? -13.047 0.901 13.691 1.00 91.62 159 LEU A N 1
ATOM 1196 C CA . LEU A 1 159 ? -13.664 1.989 14.448 1.00 91.62 159 LEU A CA 1
ATOM 1197 C C . LEU A 1 159 ? -15.190 1.987 14.317 1.00 91.62 159 LEU A C 1
ATOM 1199 O O . LEU A 1 159 ? -15.898 2.196 15.304 1.00 91.62 159 LEU A O 1
ATOM 1203 N N . MET A 1 160 ? -15.704 1.740 13.110 1.00 92.88 160 MET A N 1
ATOM 1204 C CA . MET A 1 160 ? -17.143 1.652 12.861 1.00 92.88 160 MET A CA 1
ATOM 1205 C C . MET A 1 160 ? -17.761 0.446 13.570 1.00 92.88 160 MET A C 1
ATOM 1207 O O . MET A 1 160 ? -18.834 0.584 14.159 1.00 92.88 160 MET A O 1
ATOM 1211 N N . ARG A 1 161 ? -17.073 -0.704 13.575 1.00 92.38 161 ARG A N 1
ATOM 1212 C CA . ARG A 1 161 ? -17.503 -1.888 14.334 1.00 92.38 161 ARG A CA 1
ATOM 1213 C C . ARG A 1 161 ? -17.581 -1.604 15.832 1.00 92.38 161 ARG A C 1
ATOM 1215 O O . ARG A 1 161 ? -18.643 -1.781 16.417 1.00 92.38 161 ARG A O 1
ATOM 1222 N N . GLU A 1 162 ? -16.530 -1.040 16.422 1.00 92.00 162 GLU A N 1
ATOM 1223 C CA . GLU A 1 162 ? -16.518 -0.709 17.853 1.00 92.00 162 GLU A CA 1
ATOM 1224 C C . GLU A 1 162 ? -17.586 0.337 18.225 1.00 92.00 162 GLU A C 1
ATOM 1226 O O . GLU A 1 162 ? -18.221 0.250 19.278 1.00 92.00 162 GLU A O 1
ATOM 1231 N N . ARG A 1 163 ? -17.828 1.334 17.361 1.00 89.69 163 ARG A N 1
ATOM 1232 C CA . ARG A 1 163 ? -18.912 2.309 17.567 1.00 89.69 163 ARG A CA 1
ATOM 1233 C C . ARG A 1 163 ? -20.283 1.628 17.565 1.00 89.69 163 ARG A C 1
ATOM 1235 O O . ARG A 1 163 ? -21.115 1.964 18.408 1.00 89.69 163 ARG A O 1
ATOM 1242 N N . GLY A 1 164 ? -20.512 0.697 16.639 1.00 92.50 164 GLY A N 1
ATOM 1243 C CA . GLY A 1 164 ? -21.735 -0.104 16.578 1.00 92.50 164 GLY A CA 1
ATOM 1244 C C . GLY A 1 164 ? -21.936 -0.939 17.842 1.00 92.50 164 GLY A C 1
ATOM 1245 O O . GLY A 1 164 ? -23.006 -0.887 18.448 1.00 92.50 164 GLY A O 1
ATOM 1246 N N . ASP A 1 165 ? -20.882 -1.617 18.296 1.00 91.56 165 ASP A N 1
ATOM 1247 C CA . ASP A 1 165 ? -20.918 -2.450 19.499 1.00 91.56 165 ASP A CA 1
ATOM 1248 C C . ASP A 1 165 ? -21.188 -1.617 20.762 1.00 91.56 165 ASP A C 1
ATOM 1250 O O . ASP A 1 165 ? -21.980 -2.015 21.620 1.00 91.56 165 ASP A O 1
ATOM 1254 N N . ARG A 1 166 ? -20.599 -0.417 20.874 1.00 88.81 166 ARG A N 1
ATOM 1255 C CA . ARG A 1 166 ? -20.902 0.529 21.964 1.00 88.81 166 ARG A CA 1
ATOM 1256 C C . ARG A 1 166 ? -22.348 1.003 21.952 1.00 88.81 166 ARG A C 1
ATOM 1258 O O . ARG A 1 166 ? -22.980 1.015 23.006 1.00 88.81 166 ARG A O 1
ATOM 1265 N N . ALA A 1 167 ? -22.877 1.371 20.788 1.00 89.94 167 ALA A N 1
ATOM 1266 C CA . ALA A 1 167 ? -24.269 1.795 20.666 1.00 89.94 167 ALA A CA 1
ATOM 1267 C C . ALA A 1 167 ? -25.239 0.668 21.056 1.00 89.94 167 ALA A C 1
ATOM 1269 O O . ALA A 1 167 ? -26.224 0.917 21.749 1.00 89.94 167 ALA A O 1
ATOM 1270 N N . ALA A 1 168 ? -24.931 -0.578 20.679 1.00 90.38 168 ALA A N 1
ATOM 1271 C CA . ALA A 1 168 ? -25.709 -1.746 21.077 1.00 90.38 168 ALA A CA 1
ATOM 1272 C C . ALA A 1 168 ? -25.690 -1.973 22.599 1.00 90.38 168 ALA A C 1
ATOM 1274 O O . ALA A 1 168 ? -26.737 -2.255 23.173 1.00 90.38 168 ALA A O 1
ATOM 1275 N N . ARG A 1 169 ? -24.536 -1.790 23.260 1.00 88.56 169 ARG A N 1
ATOM 1276 C CA . ARG A 1 169 ? -24.420 -1.861 24.732 1.00 88.56 169 ARG A CA 1
ATOM 1277 C C . ARG A 1 169 ? -25.170 -0.737 25.450 1.00 88.56 169 ARG A C 1
ATOM 1279 O O . ARG A 1 169 ? -25.643 -0.940 26.562 1.00 88.56 169 ARG A O 1
ATOM 1286 N N . GLN A 1 170 ? -25.242 0.447 24.842 1.00 84.00 170 GLN A N 1
ATOM 1287 C CA . GLN A 1 170 ? -25.847 1.634 25.450 1.00 84.00 170 GLN A CA 1
ATOM 1288 C C . GLN A 1 170 ? -27.355 1.746 25.201 1.00 84.00 170 GLN A C 1
ATOM 1290 O O . GLN A 1 170 ? -28.028 2.477 25.925 1.00 84.00 170 GLN A O 1
ATOM 1295 N N . LYS A 1 171 ? -27.901 1.027 24.211 1.00 82.19 171 LYS A N 1
ATOM 1296 C CA . LYS A 1 171 ? -29.346 0.937 23.994 1.00 82.19 171 LYS A CA 1
ATOM 1297 C C . LYS A 1 171 ? -29.981 0.272 25.227 1.00 82.19 171 LYS A C 1
ATOM 1299 O O . LYS A 1 171 ? -29.734 -0.914 25.448 1.00 82.19 171 LYS A O 1
ATOM 1304 N N . PRO A 1 172 ? -30.775 1.000 26.034 1.00 73.69 172 PRO A N 1
ATOM 1305 C CA . PRO A 1 172 ? -31.388 0.420 27.219 1.00 73.69 172 PRO A CA 1
ATOM 1306 C C . PRO A 1 172 ? -32.317 -0.725 26.803 1.00 73.69 172 PRO A C 1
ATOM 1308 O O . PRO A 1 172 ? -32.975 -0.649 25.757 1.00 73.69 172 PRO A O 1
ATOM 1311 N N . ALA A 1 173 ? -32.348 -1.794 27.605 1.00 68.62 173 ALA A N 1
ATOM 1312 C CA . ALA A 1 173 ? -33.351 -2.842 27.453 1.00 68.62 173 ALA A CA 1
ATOM 1313 C C . ALA A 1 173 ? -34.736 -2.170 27.439 1.00 68.62 173 ALA A C 1
ATOM 1315 O O . ALA A 1 173 ? -34.960 -1.290 28.275 1.00 68.62 173 ALA A O 1
ATOM 1316 N N . PRO A 1 174 ? -35.632 -2.501 26.483 1.00 70.00 174 PRO A N 1
ATOM 1317 C CA . PRO A 1 174 ? -36.989 -1.975 26.520 1.00 70.00 174 PRO A CA 1
ATOM 1318 C C . PRO A 1 174 ? -37.556 -2.318 27.891 1.00 70.00 174 PRO A C 1
ATOM 1320 O O . PRO A 1 174 ? -37.480 -3.479 28.294 1.00 70.00 174 PRO A O 1
ATOM 1323 N N . ASP A 1 175 ? -38.005 -1.283 28.598 1.00 63.38 175 ASP A N 1
ATOM 1324 C CA . ASP A 1 175 ? -38.441 -1.340 29.986 1.00 63.38 175 ASP A CA 1
ATOM 1325 C C . ASP A 1 175 ? -39.439 -2.491 30.133 1.00 63.38 175 ASP A C 1
ATOM 1327 O O . ASP A 1 175 ? -40.586 -2.427 29.686 1.00 63.38 175 ASP A O 1
ATOM 1331 N N . ALA A 1 176 ? -38.950 -3.615 30.651 1.00 66.00 176 ALA A N 1
ATOM 1332 C CA . ALA A 1 176 ? -39.746 -4.800 30.895 1.00 66.00 176 ALA A CA 1
ATOM 1333 C C . ALA A 1 176 ? -40.431 -4.601 32.243 1.00 66.00 176 ALA A C 1
ATOM 1335 O O . ALA A 1 176 ? -40.098 -5.268 33.217 1.00 66.00 176 ALA A O 1
ATOM 1336 N N . SER A 1 177 ? -41.319 -3.609 32.304 1.00 62.59 177 SER A N 1
ATOM 1337 C CA . SER A 1 177 ? -42.340 -3.371 33.326 1.00 62.59 177 SER A CA 1
ATOM 1338 C C . SER A 1 177 ? -43.113 -2.118 32.911 1.00 62.59 177 SER A C 1
ATOM 1340 O O . SER A 1 177 ? -42.489 -1.118 32.590 1.00 62.59 177 SER A O 1
ATOM 1342 N N . VAL A 1 178 ? -44.437 -2.005 32.896 1.00 51.69 178 VAL A N 1
ATOM 1343 C CA . VAL A 1 178 ? -45.617 -2.749 33.393 1.00 51.69 178 VAL A CA 1
ATOM 1344 C C . VAL A 1 178 ? -46.818 -1.943 32.807 1.00 51.69 178 VAL A C 1
ATOM 1346 O O . VAL A 1 178 ? -46.601 -0.779 32.438 1.00 51.69 178 VAL A O 1
ATOM 1349 N N . PRO A 1 179 ? -48.071 -2.436 32.719 1.00 59.16 179 PRO A N 1
ATOM 1350 C CA . PRO A 1 179 ? -48.652 -3.609 33.381 1.00 59.16 179 PRO A CA 1
ATOM 1351 C C . PRO A 1 179 ? -48.999 -4.805 32.496 1.00 59.16 179 PRO A C 1
ATOM 1353 O O . PRO A 1 179 ? -49.341 -4.615 31.309 1.00 59.16 179 PRO A O 1
#

Radius of gyration: 26.72 Å; chains: 1; bounding box: 82×40×77 Å

Sequence (179 aa):
MTRAGPSVPETAVVFERLLDQALNSPQVLDALDRAEGVADREQLRTRAVRARTAITAAVTVEYQEYLRARSAAEGVSDEAAARRAGGPLSPSAVLVTALSAVKAAWRWVAVARRDRAAGAGDTPAGDVPDVKRARETWELALLERAVVPFLLGRLEELLMRERGDRAARQKPAPDASVP